Protein AF-A0ABD1SL29-F1 (afdb_monomer_lite)

Radius of gyration: 21.06 Å; chains: 1; bounding box: 41×34×73 Å

Organism: NCBI:txid205694

Secondary structure (DSSP, 8-state):
-PPPHHHHHHHHHHHHHHHHHHHHHTT--HHHHHHHHHHHHTT---GGGTEEEEEEGGGTEEEEEE-SS---TT--------SS---HHHHHHHHHHSTTHHHHHHHHTT--TT--S---------

Structure (mmCIF, N/CA/C/O backbone):
data_AF-A0ABD1SL29-F1
#
_entry.id   AF-A0ABD1SL29-F1
#
loop_
_atom_site.group_PDB
_atom_site.id
_atom_site.type_symbol
_atom_site.label_atom_id
_atom_site.label_alt_id
_atom_site.label_comp_id
_atom_site.label_asym_id
_atom_site.label_entity_id
_atom_site.label_seq_id
_atom_site.pdbx_PDB_ins_code
_atom_site.Cartn_x
_atom_site.Cartn_y
_atom_site.Cartn_z
_atom_site.occupancy
_atom_site.B_iso_or_equiv
_atom_site.auth_seq_id
_atom_site.auth_comp_id
_atom_site.auth_asym_id
_atom_site.auth_atom_id
_atom_site.pdbx_PDB_model_num
ATOM 1 N N . MET A 1 1 ? 11.952 -8.719 24.873 1.00 42.78 1 MET A N 1
ATOM 2 C CA . MET A 1 1 ? 11.077 -8.172 25.939 1.00 42.78 1 MET A CA 1
ATOM 3 C C . MET A 1 1 ? 9.708 -7.864 25.337 1.00 42.78 1 MET A C 1
ATOM 5 O O . MET A 1 1 ? 9.658 -7.118 24.370 1.00 42.78 1 MET A O 1
ATOM 9 N N . LYS A 1 2 ? 8.614 -8.471 25.824 1.00 52.75 2 LYS A N 1
ATOM 10 C CA . LYS A 1 2 ? 7.245 -8.149 25.367 1.00 52.75 2 LYS A CA 1
ATOM 11 C C . LYS A 1 2 ? 6.759 -6.897 26.103 1.00 52.75 2 LYS A C 1
ATOM 13 O O . LYS A 1 2 ? 6.763 -6.881 27.329 1.00 52.75 2 LYS A O 1
ATOM 18 N N . ALA A 1 3 ? 6.356 -5.86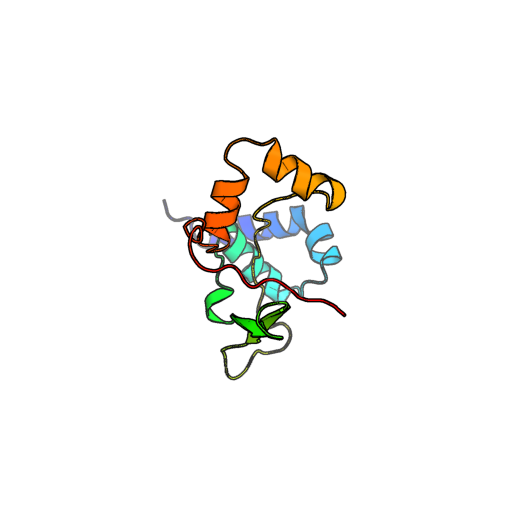4 25.365 1.00 61.44 3 ALA A N 1
ATOM 19 C CA . ALA A 1 3 ? 5.701 -4.693 25.944 1.00 61.44 3 ALA A CA 1
ATOM 20 C C . ALA A 1 3 ? 4.357 -5.097 26.578 1.00 61.44 3 ALA A C 1
ATOM 22 O O . ALA A 1 3 ? 3.637 -5.934 26.031 1.00 61.44 3 ALA A O 1
ATOM 23 N N . THR A 1 4 ? 4.021 -4.510 27.726 1.00 77.00 4 THR A N 1
ATOM 24 C CA . THR A 1 4 ? 2.727 -4.716 28.391 1.00 77.00 4 THR A CA 1
ATOM 25 C C . THR A 1 4 ? 1.597 -4.079 27.574 1.00 77.00 4 THR A C 1
ATOM 27 O O . THR A 1 4 ? 1.825 -3.133 26.820 1.00 77.00 4 THR A O 1
ATOM 30 N N . ALA A 1 5 ? 0.360 -4.565 27.721 1.00 76.44 5 ALA A N 1
ATOM 31 C CA . ALA A 1 5 ? -0.795 -4.023 26.991 1.00 76.44 5 ALA A CA 1
ATOM 32 C C . ALA A 1 5 ? -0.987 -2.507 27.218 1.00 76.44 5 ALA A C 1
ATOM 34 O O . ALA A 1 5 ? -1.337 -1.782 26.290 1.00 76.44 5 ALA A O 1
ATOM 35 N N . SER A 1 6 ? -0.676 -2.030 28.429 1.00 81.50 6 SER A N 1
ATOM 36 C CA . SER A 1 6 ? -0.678 -0.604 28.780 1.00 81.50 6 SER A CA 1
ATOM 37 C C . SER A 1 6 ? 0.350 0.196 27.968 1.00 81.50 6 SER A C 1
ATOM 39 O O . SER A 1 6 ? 0.006 1.205 27.358 1.00 81.50 6 SER A O 1
ATOM 41 N N . ALA A 1 7 ? 1.586 -0.304 27.853 1.00 83.81 7 ALA A N 1
ATOM 42 C CA . ALA A 1 7 ? 2.627 0.351 27.063 1.00 83.81 7 ALA A CA 1
ATOM 43 C C . ALA A 1 7 ? 2.279 0.406 25.566 1.00 83.81 7 ALA A C 1
ATOM 45 O O . ALA A 1 7 ? 2.526 1.412 24.911 1.00 83.81 7 ALA A O 1
ATOM 46 N N . VAL A 1 8 ? 1.663 -0.647 25.017 1.00 82.81 8 VAL A N 1
ATOM 47 C CA . VAL A 1 8 ? 1.229 -0.656 23.607 1.00 82.81 8 VAL A CA 1
ATOM 48 C C . VAL A 1 8 ? 0.122 0.366 23.346 1.00 82.81 8 VAL A C 1
ATOM 50 O O . VAL A 1 8 ? 0.137 1.004 22.297 1.00 82.81 8 VAL A O 1
ATOM 53 N N . ASN A 1 9 ? -0.811 0.541 24.286 1.00 85.88 9 ASN A N 1
ATOM 54 C CA . ASN A 1 9 ? -1.832 1.581 24.176 1.00 85.88 9 ASN A CA 1
ATOM 55 C C . ASN A 1 9 ? -1.206 2.977 24.192 1.00 85.88 9 ASN A C 1
ATOM 57 O O . ASN A 1 9 ? -1.552 3.781 23.338 1.00 85.88 9 ASN A O 1
ATOM 61 N N . GLN A 1 10 ? -0.243 3.238 25.079 1.00 88.88 10 GLN A N 1
ATOM 62 C CA . GLN A 1 10 ? 0.427 4.539 25.118 1.00 88.88 10 GLN A CA 1
ATOM 63 C C . GLN A 1 10 ? 1.130 4.868 23.792 1.00 88.88 10 GLN A C 1
ATOM 65 O O . GLN A 1 10 ? 0.955 5.956 23.257 1.00 88.88 10 GLN A O 1
ATOM 70 N N . ILE A 1 11 ? 1.852 3.902 23.214 1.00 93.50 11 ILE A N 1
ATOM 71 C CA . ILE A 1 11 ? 2.532 4.085 21.921 1.00 93.50 11 ILE A CA 1
ATOM 72 C C . ILE A 1 11 ? 1.519 4.345 20.795 1.00 93.50 11 ILE A C 1
ATOM 74 O O . ILE A 1 11 ? 1.792 5.127 19.887 1.00 93.50 11 ILE A O 1
ATOM 78 N N . TYR A 1 12 ? 0.351 3.700 20.841 1.00 96.19 12 TYR A N 1
ATOM 79 C CA . TYR A 1 12 ? -0.716 3.955 19.875 1.00 96.19 12 TYR A CA 1
ATOM 80 C C . TYR A 1 12 ? -1.277 5.380 19.996 1.00 96.19 12 TYR A C 1
ATOM 82 O O . TYR A 1 12 ? -1.442 6.049 18.979 1.00 96.19 12 TYR A O 1
ATOM 90 N N . GLU A 1 13 ? -1.529 5.869 21.212 1.00 96.00 13 GLU A N 1
ATOM 91 C CA . GLU A 1 13 ? -1.995 7.249 21.416 1.00 96.00 13 GLU A CA 1
ATOM 92 C C . GLU A 1 13 ? -0.963 8.269 20.918 1.00 96.00 13 GLU A C 1
ATOM 94 O O . GLU A 1 13 ? -1.310 9.228 20.224 1.00 96.00 13 GLU A O 1
ATOM 99 N N . ASP A 1 14 ? 0.322 8.028 21.190 1.00 96.44 14 ASP A N 1
ATOM 100 C CA . ASP A 1 14 ? 1.411 8.862 20.679 1.00 96.44 14 ASP A CA 1
ATOM 101 C C . ASP A 1 14 ? 1.464 8.825 19.142 1.00 96.44 14 ASP A C 1
ATOM 103 O O . ASP A 1 14 ? 1.610 9.868 18.500 1.00 96.44 14 ASP A O 1
ATOM 107 N N . PHE A 1 15 ? 1.269 7.649 18.532 1.00 96.31 15 PHE A N 1
ATOM 108 C CA . PHE A 1 15 ? 1.170 7.499 17.079 1.00 96.31 15 PHE A CA 1
ATOM 109 C C . PHE A 1 15 ? 0.036 8.352 16.500 1.00 96.31 15 PHE A C 1
ATOM 111 O O . PHE A 1 15 ? 0.283 9.124 15.572 1.00 96.31 15 PHE A O 1
ATOM 118 N N . VAL A 1 16 ? -1.175 8.270 17.059 1.00 96.25 16 VAL A N 1
ATOM 119 C CA . VAL A 1 16 ? -2.328 9.057 16.590 1.00 96.25 16 VAL A CA 1
ATOM 120 C C . VAL A 1 16 ? -2.074 10.553 16.767 1.00 96.25 16 VAL A C 1
ATOM 122 O O . VAL A 1 16 ? -2.373 11.338 15.868 1.00 96.25 16 VAL A O 1
ATOM 125 N N . LYS A 1 17 ? -1.472 10.963 17.887 1.00 96.12 17 LYS A N 1
ATOM 126 C CA . LYS A 1 17 ? -1.153 12.369 18.159 1.00 96.12 17 LYS A CA 1
ATOM 127 C C . LYS A 1 17 ? -0.141 12.938 17.164 1.00 96.12 17 LYS A C 1
ATOM 129 O O . LYS A 1 17 ? -0.334 14.045 16.670 1.00 96.12 17 LYS A O 1
ATOM 134 N N . VAL A 1 18 ? 0.925 12.195 16.870 1.00 96.94 18 VAL A N 1
ATOM 135 C CA . VAL A 1 18 ? 1.985 12.630 15.946 1.00 96.94 18 VAL A CA 1
ATOM 136 C C . VAL A 1 18 ? 1.499 12.624 14.494 1.00 96.94 18 VAL A C 1
ATOM 138 O O . VAL A 1 18 ? 1.803 13.547 13.744 1.00 96.94 18 VAL A O 1
ATOM 141 N N . HIS A 1 19 ? 0.714 11.619 14.097 1.00 95.81 19 HIS A N 1
ATOM 142 C CA . HIS A 1 19 ? 0.326 11.404 12.699 1.00 95.81 19 HIS A CA 1
ATOM 143 C C . HIS A 1 19 ? -1.098 11.872 12.374 1.00 95.81 19 HIS A C 1
ATOM 145 O O . HIS A 1 19 ? -1.558 11.656 11.257 1.00 95.81 19 HIS A O 1
ATOM 151 N N . GLY A 1 20 ? -1.806 12.523 13.302 1.00 94.00 20 GLY A N 1
ATOM 152 C CA . GLY A 1 20 ? -3.229 12.852 13.160 1.00 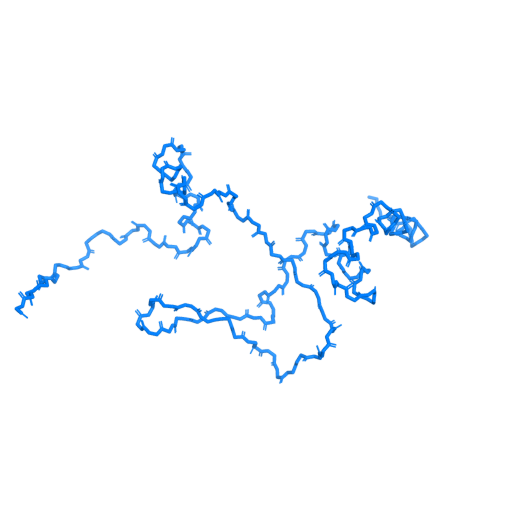94.00 20 GLY A CA 1
ATOM 153 C C . GLY A 1 20 ? -3.579 13.613 11.877 1.00 94.00 20 GLY A C 1
ATOM 154 O O . GLY A 1 20 ? -4.563 13.283 11.219 1.00 94.00 20 GLY A O 1
ATOM 155 N N . VAL A 1 21 ? -2.736 14.567 11.462 1.00 95.25 21 VAL A N 1
ATOM 156 C CA . VAL A 1 21 ? -2.914 15.307 10.197 1.00 95.25 21 VAL A CA 1
ATOM 157 C C . VAL A 1 21 ? -2.798 14.380 8.984 1.00 95.25 21 VAL A C 1
ATOM 159 O O . VAL A 1 21 ? -3.613 14.467 8.071 1.00 95.25 21 VAL A O 1
ATOM 162 N N . LEU A 1 22 ? -1.823 13.466 8.980 1.00 95.19 22 LEU A N 1
ATOM 163 C CA . LEU A 1 22 ? -1.614 12.509 7.889 1.00 95.19 22 LEU A CA 1
ATOM 164 C C . LEU A 1 22 ? -2.739 11.472 7.832 1.00 95.19 22 LEU A C 1
ATOM 166 O O . LEU A 1 22 ? -3.244 11.168 6.755 1.00 95.19 22 LEU A O 1
ATOM 170 N N . LEU A 1 23 ? -3.178 10.975 8.992 1.00 95.44 23 LEU A N 1
ATOM 171 C CA . LEU A 1 23 ? -4.306 10.052 9.100 1.00 95.44 23 LEU A CA 1
ATOM 172 C C . LEU A 1 23 ? -5.590 10.695 8.558 1.00 95.44 23 LEU A C 1
ATOM 174 O O . LEU A 1 23 ? -6.284 10.073 7.760 1.00 95.44 23 LEU A O 1
ATOM 178 N N . ALA A 1 24 ? -5.861 11.957 8.901 1.00 91.38 24 ALA A N 1
ATOM 179 C CA . ALA A 1 24 ? -7.001 12.692 8.357 1.00 91.38 24 ALA A CA 1
ATOM 180 C C . ALA A 1 24 ? -6.873 12.934 6.842 1.00 91.38 24 ALA A C 1
ATOM 182 O O . ALA A 1 24 ? -7.815 12.673 6.096 1.00 91.38 24 ALA A O 1
ATOM 183 N N . ALA A 1 25 ? -5.702 13.379 6.375 1.00 94.19 25 ALA A N 1
ATOM 184 C CA . ALA A 1 25 ? -5.455 13.658 4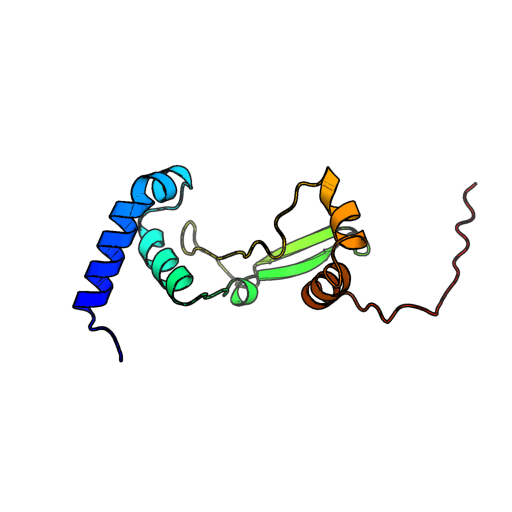.960 1.00 94.19 25 ALA A CA 1
ATOM 185 C C . ALA A 1 25 ? -5.502 12.399 4.075 1.00 94.19 25 ALA A C 1
ATOM 187 O O . ALA A 1 25 ? -5.857 12.494 2.904 1.00 94.19 25 ALA A O 1
ATOM 188 N N . SER A 1 26 ? -5.183 11.222 4.627 1.00 92.56 26 SER A N 1
ATOM 189 C CA . SER A 1 26 ? -5.256 9.945 3.902 1.00 92.56 26 SER A CA 1
ATOM 190 C C . SER A 1 26 ? -6.683 9.472 3.607 1.00 92.56 26 SER A C 1
ATOM 192 O O . SER A 1 26 ? -6.865 8.555 2.811 1.00 92.56 26 SER A O 1
ATOM 194 N N . GLY A 1 27 ? -7.695 10.048 4.268 1.00 93.38 27 GLY A N 1
ATOM 195 C CA . GLY A 1 27 ? -9.075 9.571 4.177 1.00 93.38 27 GLY A CA 1
ATOM 196 C C . GLY A 1 27 ? -9.305 8.198 4.822 1.00 93.38 27 GLY A C 1
ATOM 197 O O . GLY A 1 27 ? -10.378 7.625 4.647 1.00 93.38 27 GLY A O 1
ATOM 198 N N . LEU A 1 28 ? -8.327 7.662 5.566 1.00 94.31 28 LEU A N 1
ATOM 199 C CA . LEU A 1 28 ? -8.448 6.375 6.241 1.00 94.31 28 LEU A CA 1
ATOM 200 C C . LEU A 1 28 ? -9.456 6.468 7.405 1.00 94.31 28 LEU A C 1
ATOM 202 O O . LEU A 1 28 ? -9.242 7.263 8.331 1.00 94.31 28 LEU A O 1
ATOM 206 N N . PRO A 1 29 ? -10.505 5.625 7.427 1.00 95.12 29 PRO A N 1
ATOM 207 C CA . PRO A 1 29 ? -11.463 5.574 8.525 1.00 95.12 29 PRO A CA 1
ATOM 208 C C . PRO A 1 29 ? -10.791 5.353 9.882 1.00 95.12 29 PRO A C 1
ATOM 210 O O . PRO A 1 29 ? -9.930 4.484 10.035 1.00 95.12 29 PRO A O 1
ATOM 213 N N . GLN A 1 30 ? -11.237 6.094 10.899 1.00 94.75 30 GLN A N 1
ATOM 214 C CA . GLN A 1 30 ? -10.687 6.021 12.258 1.00 94.75 30 GLN A CA 1
ATOM 215 C C . GLN A 1 30 ? -10.635 4.597 12.852 1.00 94.75 30 GLN A C 1
ATOM 217 O O . GLN A 1 30 ? -9.620 4.264 13.472 1.00 94.75 30 GLN A O 1
ATOM 222 N N . PRO A 1 31 ? -11.634 3.710 12.641 1.00 95.06 31 PRO A N 1
ATOM 223 C CA . PRO A 1 31 ? -11.560 2.329 13.129 1.00 95.06 31 PRO A CA 1
ATOM 224 C C . PRO A 1 31 ? -10.351 1.539 12.602 1.00 95.06 31 PRO A C 1
ATOM 226 O O . PRO A 1 31 ? -9.897 0.598 13.254 1.00 95.06 31 PRO A O 1
ATOM 229 N N . LEU A 1 32 ? -9.795 1.929 11.450 1.00 97.00 32 LEU A N 1
ATOM 230 C CA . LEU A 1 32 ? -8.645 1.270 10.834 1.00 97.00 32 LEU A CA 1
ATOM 231 C C . LEU A 1 32 ? -7.295 1.808 11.322 1.00 97.00 32 LEU A C 1
ATOM 233 O O . LEU A 1 32 ? -6.280 1.155 11.088 1.00 97.00 32 LEU A O 1
ATOM 237 N N . HIS A 1 33 ? -7.242 2.931 12.047 1.00 96.62 33 HIS A N 1
ATOM 238 C CA . HIS A 1 33 ? -5.976 3.531 12.509 1.00 96.62 33 HIS A CA 1
ATOM 239 C C . HIS A 1 33 ? -5.178 2.579 13.400 1.00 96.62 33 HIS A C 1
ATOM 241 O O . HIS A 1 33 ? -3.962 2.455 13.260 1.00 96.62 33 HIS A O 1
ATOM 247 N N . ARG A 1 34 ? -5.862 1.841 14.282 1.00 96.44 34 ARG A N 1
ATOM 248 C CA . ARG A 1 34 ? -5.215 0.850 15.152 1.00 96.44 34 ARG A CA 1
ATOM 249 C C . ARG A 1 34 ? -4.687 -0.350 14.375 1.00 96.44 34 ARG A C 1
ATOM 251 O O . ARG A 1 34 ? -3.600 -0.832 14.688 1.00 96.44 34 ARG A O 1
ATOM 258 N N . LYS A 1 35 ? -5.422 -0.803 13.355 1.00 96.94 35 LYS A N 1
ATOM 259 C CA . LYS A 1 35 ? -4.976 -1.879 12.460 1.00 96.94 35 LYS A CA 1
ATOM 260 C C . LYS A 1 35 ? -3.752 -1.429 11.656 1.00 96.94 35 LYS A C 1
ATOM 262 O O . LYS A 1 35 ? -2.758 -2.147 11.625 1.00 96.94 35 LYS A O 1
ATOM 267 N N . LEU A 1 36 ? -3.779 -0.213 11.106 1.00 96.88 36 LEU A N 1
ATOM 268 C CA . LEU A 1 36 ? -2.637 0.394 10.420 1.00 96.88 36 LEU A CA 1
ATOM 269 C C . LEU A 1 36 ? -1.405 0.452 11.332 1.00 96.88 36 LEU A C 1
ATOM 271 O O . LEU A 1 36 ? -0.345 -0.030 10.950 1.00 96.88 36 LEU A O 1
ATOM 275 N N . PHE A 1 37 ? -1.548 0.980 12.551 1.00 97.00 37 PHE A N 1
ATOM 276 C CA . PHE A 1 37 ? -0.459 1.044 13.531 1.00 97.00 37 PHE A CA 1
ATOM 277 C C . PHE A 1 37 ? 0.157 -0.333 13.810 1.00 97.00 37 PHE A C 1
ATOM 279 O O . PHE A 1 37 ? 1.378 -0.473 13.856 1.00 97.00 37 PHE A O 1
ATOM 286 N N . GLN A 1 38 ? -0.680 -1.360 13.985 1.00 96.50 38 GLN A N 1
ATOM 287 C CA . GLN A 1 38 ? -0.211 -2.727 14.209 1.00 96.50 38 GLN A CA 1
ATOM 288 C C . GLN A 1 38 ? 0.579 -3.260 13.014 1.00 96.50 38 GLN A C 1
ATOM 290 O O . GLN A 1 38 ? 1.645 -3.835 13.224 1.00 96.50 38 GLN A O 1
ATOM 295 N N . LYS A 1 39 ? 0.085 -3.044 11.787 1.00 96.81 39 LYS A N 1
ATOM 296 C CA . LYS A 1 39 ? 0.772 -3.491 10.571 1.00 96.81 39 LYS A CA 1
ATOM 297 C C . LYS A 1 39 ? 2.090 -2.748 10.362 1.00 96.81 39 LYS A C 1
ATOM 299 O O . LYS A 1 39 ? 3.093 -3.403 10.123 1.00 96.81 39 LYS A O 1
ATOM 304 N N . LEU A 1 40 ? 2.119 -1.423 10.545 1.00 95.00 40 LEU A N 1
ATOM 305 C CA . LEU A 1 40 ? 3.340 -0.611 10.422 1.00 95.00 40 LEU A CA 1
ATOM 306 C C . LEU A 1 40 ? 4.404 -1.014 11.443 1.00 95.00 40 LEU A C 1
ATOM 308 O O . LEU A 1 40 ? 5.574 -1.121 11.118 1.00 95.00 40 LEU A O 1
ATOM 312 N N . ARG A 1 41 ? 4.008 -1.267 12.692 1.00 94.31 41 ARG A N 1
ATOM 313 C CA . ARG A 1 41 ? 4.951 -1.673 13.740 1.00 94.31 41 ARG A CA 1
ATOM 314 C C . ARG A 1 41 ? 5.543 -3.069 13.504 1.00 94.31 41 ARG A C 1
ATOM 316 O O . ARG A 1 41 ? 6.599 -3.375 14.053 1.00 94.31 41 ARG A O 1
ATOM 323 N N . ALA A 1 42 ? 4.822 -3.927 12.793 1.00 94.94 42 ALA A N 1
ATOM 324 C CA . ALA A 1 42 ? 5.216 -5.305 12.531 1.00 94.94 42 ALA A CA 1
ATOM 325 C C . ALA A 1 42 ? 5.777 -5.516 11.117 1.00 94.94 42 ALA A C 1
ATOM 327 O O . ALA A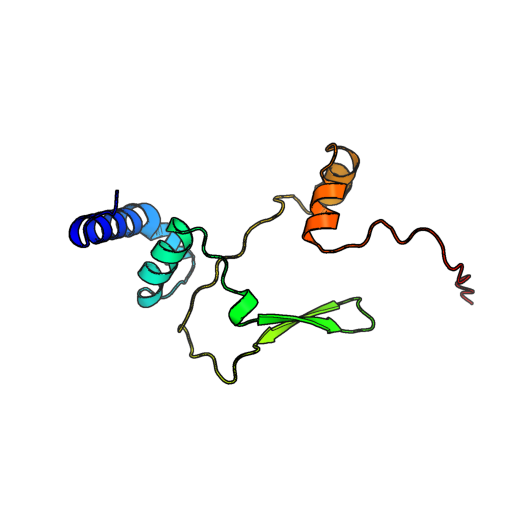 1 42 ? 6.065 -6.662 10.783 1.00 94.94 42 ALA A O 1
ATOM 328 N N . ASP A 1 43 ? 5.868 -4.460 10.299 1.00 93.12 43 ASP A N 1
ATOM 329 C CA . ASP A 1 43 ? 6.142 -4.545 8.859 1.00 93.12 43 ASP A CA 1
ATOM 330 C C . ASP A 1 43 ? 5.294 -5.636 8.172 1.00 93.12 43 ASP A C 1
ATOM 332 O O . ASP A 1 43 ? 5.776 -6.471 7.407 1.00 93.12 43 ASP A O 1
ATOM 336 N N . ALA A 1 44 ? 3.999 -5.678 8.507 1.00 95.19 44 ALA A N 1
ATOM 337 C CA . ALA A 1 44 ? 3.095 -6.738 8.072 1.00 95.19 44 ALA A CA 1
ATOM 338 C C . ALA A 1 44 ? 2.445 -6.411 6.715 1.00 95.19 44 ALA A C 1
ATOM 340 O O . ALA A 1 44 ? 1.432 -5.710 6.647 1.00 95.19 44 ALA A O 1
ATOM 341 N N . PHE A 1 45 ? 3.011 -6.971 5.645 1.00 93.44 45 PHE A N 1
ATOM 342 C CA . PHE A 1 45 ? 2.489 -6.900 4.276 1.00 93.44 45 PHE A CA 1
ATOM 343 C C . PHE A 1 45 ? 1.629 -8.131 3.961 1.00 93.44 45 PHE A C 1
ATOM 345 O O . PHE A 1 45 ? 2.100 -9.131 3.429 1.00 93.44 45 PHE A O 1
AT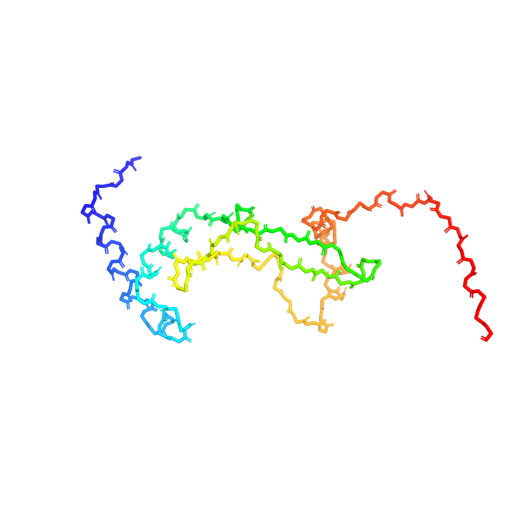OM 352 N N . ASP A 1 46 ? 0.347 -8.069 4.318 1.00 94.56 46 ASP A N 1
ATOM 353 C CA . ASP A 1 46 ? -0.593 -9.196 4.250 1.00 94.56 46 ASP A CA 1
ATOM 354 C C . ASP A 1 46 ? -1.578 -9.128 3.072 1.00 94.56 46 ASP A C 1
ATOM 356 O O . ASP A 1 46 ? -2.509 -9.931 2.998 1.00 94.56 46 ASP A O 1
ATOM 360 N N . GLY A 1 47 ? -1.374 -8.202 2.129 1.00 92.75 47 GLY A N 1
ATOM 361 C CA . GLY A 1 47 ? -2.239 -8.045 0.955 1.00 92.75 47 GLY A CA 1
ATOM 362 C C . GLY A 1 47 ? -2.358 -9.321 0.116 1.00 92.75 47 GLY A C 1
ATOM 363 O O . GLY A 1 47 ? -3.443 -9.634 -0.363 1.00 92.75 47 GLY A O 1
ATOM 364 N N . GLY A 1 48 ? -1.286 -10.116 0.020 1.00 90.88 48 GLY A N 1
ATOM 365 C CA . GLY A 1 48 ? -1.287 -11.388 -0.715 1.00 90.88 48 GLY A CA 1
ATOM 366 C C . GLY A 1 48 ? -2.230 -12.458 -0.151 1.00 90.88 48 GLY A C 1
ATOM 367 O O . GLY A 1 48 ? -2.572 -13.397 -0.857 1.00 90.88 48 GLY A O 1
ATOM 368 N N . ASN A 1 49 ? -2.707 -12.308 1.091 1.00 92.44 49 ASN A N 1
ATOM 369 C CA . ASN A 1 49 ? -3.714 -13.210 1.660 1.00 92.44 49 ASN A CA 1
ATOM 370 C C . ASN A 1 49 ? -5.129 -12.933 1.125 1.00 92.44 49 ASN A C 1
ATOM 372 O O . ASN A 1 49 ? -6.015 -13.766 1.289 1.00 92.44 49 ASN A O 1
ATOM 376 N N . TYR A 1 50 ? -5.347 -11.757 0.528 1.00 94.19 50 TYR A N 1
ATOM 377 C CA . TYR A 1 50 ? -6.657 -11.287 0.065 1.00 94.19 50 TYR A CA 1
ATOM 378 C C . TYR A 1 50 ? -6.691 -11.001 -1.430 1.00 94.19 50 TYR A C 1
ATOM 380 O O . TYR A 1 50 ? -7.772 -10.968 -2.013 1.00 94.19 50 TYR A O 1
ATOM 388 N N . PHE A 1 51 ? -5.536 -10.749 -2.043 1.00 93.81 51 PHE A N 1
ATOM 389 C CA . PHE A 1 51 ? -5.455 -10.357 -3.437 1.00 93.81 51 PHE A CA 1
ATOM 390 C C . PHE A 1 51 ? -4.443 -11.189 -4.207 1.00 93.81 51 PHE A C 1
ATOM 392 O O . PHE A 1 51 ? -3.365 -11.510 -3.709 1.00 93.81 51 PHE A O 1
ATOM 399 N N . GLN A 1 52 ? -4.776 -11.439 -5.467 1.00 92.19 52 GLN A N 1
ATOM 400 C CA . GLN A 1 52 ? -3.898 -12.049 -6.450 1.00 92.19 52 GLN A CA 1
ATOM 401 C C . GLN A 1 52 ? -3.772 -11.138 -7.669 1.00 92.19 52 GLN A C 1
ATOM 403 O O . GLN A 1 52 ? -4.695 -10.400 -8.012 1.00 92.19 52 GLN A O 1
ATOM 408 N N . VAL A 1 53 ? -2.613 -11.174 -8.321 1.00 89.94 53 VAL A N 1
ATOM 409 C CA . VAL A 1 53 ? -2.375 -10.451 -9.571 1.00 89.94 53 VAL A CA 1
ATOM 410 C C . VAL A 1 53 ? -2.456 -11.431 -10.733 1.00 89.94 53 VAL A C 1
ATOM 412 O O . VAL A 1 53 ? -1.747 -12.434 -10.746 1.00 89.94 53 VAL A O 1
ATOM 415 N N . GLU A 1 54 ? -3.283 -11.122 -11.728 1.00 88.62 54 GLU A N 1
ATOM 416 C CA . GLU A 1 54 ? -3.459 -11.952 -12.922 1.00 88.62 54 GLU A CA 1
ATOM 417 C C . GLU A 1 54 ? -3.065 -11.186 -14.200 1.00 88.62 54 GLU A C 1
ATOM 419 O O . GLU A 1 54 ? -3.376 -9.992 -14.321 1.00 88.62 54 GLU A O 1
ATOM 424 N N . PRO A 1 55 ? -2.370 -11.829 -15.164 1.00 85.75 55 PRO A N 1
ATOM 425 C CA . PRO A 1 55 ? -2.194 -11.278 -16.504 1.00 85.75 55 PRO A CA 1
ATOM 426 C C . PRO A 1 55 ? -3.533 -11.151 -17.229 1.00 85.75 55 PRO A C 1
ATOM 428 O O . PRO A 1 55 ? -4.357 -12.059 -17.214 1.00 85.75 55 PRO A O 1
ATOM 431 N N . VAL A 1 56 ? -3.695 -10.052 -17.952 1.00 87.19 56 VAL A N 1
ATOM 432 C CA . VAL A 1 56 ? -4.777 -9.821 -18.911 1.00 87.19 56 VAL A CA 1
ATOM 433 C C . VAL A 1 56 ? -4.183 -9.263 -20.207 1.00 87.19 56 VAL A C 1
ATOM 435 O O . VAL A 1 56 ? -3.040 -8.803 -20.220 1.00 87.19 56 VAL A O 1
ATOM 438 N N . GLU A 1 57 ? -4.934 -9.355 -21.308 1.00 83.44 57 GLU A N 1
ATOM 439 C CA . GLU A 1 57 ? -4.519 -8.864 -22.637 1.00 83.44 57 GLU A CA 1
ATOM 440 C C . GLU A 1 57 ? -3.141 -9.394 -23.075 1.00 83.44 57 GLU A C 1
ATOM 442 O O . GLU A 1 57 ? -2.202 -8.633 -23.307 1.00 83.44 57 GLU A O 1
ATOM 447 N N . ASN A 1 58 ? -2.993 -10.723 -23.125 1.00 82.00 58 ASN A N 1
ATOM 448 C CA . ASN A 1 58 ? -1.730 -11.397 -23.460 1.00 82.00 58 ASN A CA 1
ATOM 449 C C . ASN A 1 58 ? -0.540 -10.956 -22.578 1.00 82.00 58 ASN A C 1
ATOM 451 O O . ASN A 1 58 ? 0.604 -10.958 -23.016 1.00 82.00 58 ASN A O 1
ATOM 455 N N . GLY A 1 59 ? -0.807 -10.550 -21.331 1.00 76.25 59 GLY A N 1
ATOM 456 C CA . GLY A 1 59 ? 0.219 -10.159 -20.360 1.00 76.25 59 GLY A CA 1
ATOM 457 C C . GLY A 1 59 ? 0.620 -8.684 -20.396 1.00 76.25 59 GLY A C 1
ATOM 458 O O . GLY A 1 59 ? 1.430 -8.272 -19.566 1.00 76.25 59 GLY A O 1
ATOM 459 N N . ARG A 1 60 ? 0.035 -7.867 -21.284 1.00 77.50 60 ARG A N 1
ATOM 460 C CA . ARG A 1 60 ? 0.310 -6.418 -21.353 1.00 77.5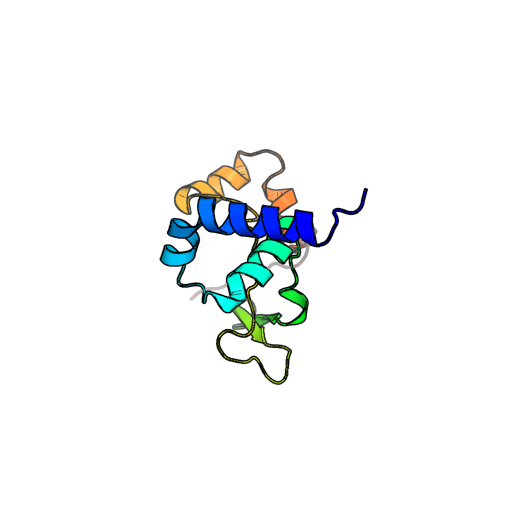0 60 ARG A CA 1
ATOM 461 C C . ARG A 1 60 ? -0.282 -5.636 -20.186 1.00 77.50 60 ARG A C 1
ATOM 463 O O . ARG A 1 60 ? 0.199 -4.548 -19.875 1.00 77.50 60 ARG A O 1
ATOM 470 N N . GLN A 1 61 ? -1.306 -6.182 -19.538 1.00 81.50 61 GLN A N 1
ATOM 471 C CA . GLN A 1 61 ? -1.928 -5.585 -18.368 1.00 81.50 61 GLN A CA 1
ATOM 472 C C . GLN A 1 61 ? -1.968 -6.592 -17.212 1.00 81.50 61 GLN A C 1
ATOM 474 O O . GLN A 1 61 ? -1.991 -7.810 -17.398 1.00 81.50 61 GLN A O 1
ATOM 479 N N . ARG A 1 62 ? -1.969 -6.065 -15.988 1.00 83.31 62 ARG A N 1
ATOM 480 C CA . ARG A 1 62 ? -2.162 -6.829 -14.756 1.00 83.31 62 ARG A CA 1
ATOM 481 C C . ARG A 1 62 ? -3.444 -6.365 -14.076 1.00 83.31 62 ARG A C 1
ATOM 483 O O . ARG A 1 62 ? -3.696 -5.163 -13.988 1.00 83.31 62 ARG A O 1
ATOM 490 N N . ARG A 1 63 ? -4.241 -7.308 -13.584 1.00 89.44 63 ARG A N 1
ATOM 491 C CA . ARG A 1 63 ? -5.431 -7.040 -12.772 1.00 89.44 63 ARG A CA 1
ATOM 492 C C . ARG A 1 63 ? -5.193 -7.540 -11.355 1.00 89.44 63 ARG A C 1
ATOM 494 O O . ARG A 1 63 ? -4.718 -8.655 -11.183 1.00 89.44 63 ARG A O 1
ATOM 501 N N . LEU A 1 64 ? -5.551 -6.729 -10.362 1.00 91.69 64 LEU A N 1
ATOM 502 C CA . LEU A 1 64 ? -5.635 -7.169 -8.972 1.00 91.69 64 LEU A CA 1
ATOM 503 C C . LEU A 1 64 ? -7.032 -7.752 -8.727 1.00 91.69 64 LEU A C 1
ATOM 505 O O . LEU A 1 64 ? -8.033 -7.075 -8.962 1.00 91.69 64 LEU A O 1
ATOM 509 N N . VAL A 1 65 ? -7.093 -9.000 -8.284 1.00 94.12 65 VAL A N 1
ATOM 510 C CA . VAL A 1 65 ? -8.324 -9.760 -8.056 1.00 94.12 65 VAL A CA 1
ATOM 511 C C . VAL A 1 65 ? -8.442 -10.060 -6.569 1.00 94.12 65 VAL A C 1
ATOM 513 O O . VAL A 1 65 ? -7.475 -10.492 -5.948 1.00 94.12 65 VAL A O 1
ATOM 516 N N . LEU A 1 66 ? -9.621 -9.817 -5.996 1.00 94.81 66 LEU A N 1
ATOM 517 C CA . LEU A 1 66 ? -9.944 -10.241 -4.636 1.00 94.81 66 LEU A CA 1
ATOM 518 C C . LEU A 1 66 ? -10.140 -11.763 -4.628 1.00 94.81 66 LEU A C 1
ATOM 520 O O . LEU A 1 66 ? -10.979 -12.271 -5.366 1.00 94.81 66 LEU A O 1
ATOM 524 N N . THR A 1 67 ? -9.386 -12.475 -3.795 1.00 93.19 67 THR A N 1
ATOM 525 C CA . THR A 1 67 ? -9.456 -13.941 -3.672 1.00 93.19 67 THR A CA 1
ATOM 526 C C . THR A 1 67 ? -10.445 -14.408 -2.605 1.00 93.19 67 THR A C 1
ATOM 528 O O . THR A 1 67 ? -10.824 -15.576 -2.591 1.00 93.19 67 THR A O 1
ATOM 531 N N . ALA A 1 68 ? -10.877 -13.514 -1.714 1.00 87.44 68 ALA A N 1
ATOM 532 C CA . ALA A 1 68 ? -11.910 -13.797 -0.723 1.00 87.44 68 ALA A CA 1
ATOM 533 C C . ALA A 1 68 ? -13.320 -13.650 -1.318 1.00 87.44 68 ALA A C 1
ATOM 535 O O . ALA A 1 68 ? -13.567 -12.749 -2.118 1.00 87.44 68 ALA A O 1
ATOM 536 N N . ASP A 1 69 ? -14.270 -14.456 -0.837 1.00 90.06 69 ASP A N 1
ATOM 537 C CA . ASP A 1 69 ? -15.679 -14.391 -1.263 1.00 90.06 69 ASP A CA 1
ATOM 538 C C . ASP A 1 69 ? -16.321 -13.018 -1.003 1.00 90.06 69 ASP A C 1
ATOM 540 O O . ASP A 1 69 ? -17.240 -12.595 -1.706 1.00 90.06 69 ASP A O 1
ATOM 544 N N . PHE A 1 70 ? -15.857 -12.317 0.035 1.00 92.00 70 PHE A N 1
ATOM 545 C CA . PHE A 1 70 ? -16.396 -11.028 0.444 1.00 92.00 70 PHE A CA 1
ATOM 546 C C . PHE A 1 70 ? -15.348 -10.172 1.160 1.00 92.00 70 PHE A C 1
ATOM 548 O O . PHE A 1 70 ? -14.587 -10.655 1.998 1.00 92.00 70 PHE A O 1
ATOM 555 N N . MET A 1 71 ? -15.379 -8.866 0.890 1.00 92.56 71 MET A N 1
ATOM 556 C CA . MET A 1 71 ? -14.657 -7.851 1.650 1.00 92.56 71 MET A CA 1
ATOM 557 C C . MET A 1 71 ? -15.622 -6.727 2.014 1.00 92.56 71 MET A C 1
ATOM 559 O O . MET A 1 71 ? -16.232 -6.101 1.146 1.00 92.56 71 MET A O 1
ATOM 563 N N . GLY A 1 72 ? -15.771 -6.485 3.314 1.00 94.50 72 GLY A N 1
ATOM 564 C CA . GLY A 1 72 ? -16.633 -5.425 3.812 1.00 94.50 72 GLY A CA 1
ATOM 565 C C . GLY A 1 72 ? -16.097 -4.043 3.448 1.00 94.50 72 GLY A C 1
ATOM 566 O O . GLY A 1 72 ? -14.890 -3.821 3.336 1.00 94.50 72 GLY A O 1
ATOM 567 N N . LYS A 1 73 ? -17.001 -3.072 3.312 1.00 93.69 73 LYS A N 1
ATOM 568 C CA . LYS A 1 73 ? -16.599 -1.671 3.192 1.00 93.69 73 LYS A CA 1
ATOM 569 C C . LYS A 1 73 ? -15.805 -1.268 4.439 1.00 93.69 73 LYS A C 1
ATOM 571 O O . LYS A 1 73 ? -16.265 -1.506 5.552 1.00 93.69 73 LYS A O 1
ATOM 576 N N . GLU A 1 74 ? -14.638 -0.654 4.234 1.00 94.06 74 GLU A N 1
ATOM 577 C CA . GLU A 1 74 ? -13.778 -0.138 5.312 1.00 94.06 74 GLU A CA 1
ATOM 578 C C . GLU A 1 74 ? -13.385 -1.209 6.356 1.00 94.06 74 GLU A C 1
ATOM 580 O O . GLU A 1 74 ? -13.119 -0.892 7.514 1.00 94.06 74 GLU A O 1
ATOM 585 N N . SER A 1 75 ? -13.338 -2.492 5.965 1.00 94.88 75 SER A N 1
ATOM 586 C CA . SER A 1 75 ? -13.028 -3.592 6.890 1.00 94.88 75 SER A CA 1
ATOM 587 C C . SER A 1 75 ? -11.530 -3.807 7.120 1.00 94.88 75 SER A C 1
ATOM 589 O O . SER A 1 75 ? -11.134 -4.398 8.131 1.00 94.88 75 SER A O 1
ATOM 591 N N . ASP A 1 76 ? -10.678 -3.356 6.196 1.00 95.25 76 ASP A N 1
ATOM 592 C CA . ASP A 1 76 ? -9.234 -3.582 6.255 1.00 95.25 76 ASP A CA 1
ATOM 593 C C . ASP A 1 76 ? -8.403 -2.428 5.676 1.00 95.25 76 ASP A C 1
ATOM 595 O O . ASP A 1 76 ? -8.922 -1.535 5.010 1.00 95.25 76 ASP A O 1
ATOM 599 N N . VAL A 1 77 ? -7.101 -2.459 5.967 1.00 96.12 77 VAL A N 1
ATOM 600 C CA . VAL A 1 77 ? -6.075 -1.539 5.463 1.00 96.12 77 VAL A CA 1
ATOM 601 C C . VAL A 1 77 ? -4.829 -2.350 5.131 1.00 96.12 77 VAL A C 1
ATOM 603 O O . VAL A 1 77 ? -4.331 -3.085 5.980 1.00 96.12 77 VAL A O 1
ATOM 606 N N . PHE A 1 78 ? -4.312 -2.227 3.914 1.00 95.00 78 PHE A N 1
ATOM 607 C CA . PHE A 1 78 ? -3.168 -3.009 3.442 1.00 95.00 78 PHE A CA 1
ATOM 608 C C . PHE A 1 78 ? -1.957 -2.108 3.249 1.00 95.00 78 PHE A C 1
ATOM 610 O O . PHE A 1 78 ? -2.075 -1.021 2.684 1.00 95.00 78 PHE A O 1
ATOM 617 N N . LEU A 1 79 ? -0.801 -2.559 3.733 1.00 94.31 79 LEU A N 1
ATOM 618 C CA . LEU A 1 79 ? 0.460 -1.886 3.461 1.00 94.31 79 LEU A CA 1
ATOM 619 C C . LEU A 1 79 ? 0.936 -2.270 2.063 1.00 94.31 79 LEU A C 1
ATOM 621 O O . LEU A 1 79 ? 0.907 -3.443 1.692 1.00 94.31 79 LEU A O 1
ATOM 625 N N . VAL A 1 80 ? 1.382 -1.272 1.309 1.00 88.94 80 VAL A N 1
ATOM 626 C CA . VAL A 1 80 ? 2.053 -1.450 0.023 1.00 88.94 80 VAL A CA 1
ATOM 627 C C . VAL A 1 80 ? 3.390 -0.753 0.141 1.00 88.94 80 VAL A C 1
ATOM 629 O O . VAL A 1 80 ? 3.433 0.431 0.473 1.00 88.94 80 VAL A O 1
ATOM 632 N N . ASP A 1 81 ? 4.467 -1.495 -0.085 1.00 85.50 81 ASP A N 1
ATOM 633 C CA . ASP A 1 81 ? 5.795 -0.905 -0.067 1.00 85.50 81 ASP A CA 1
ATOM 634 C C . ASP A 1 81 ? 6.099 -0.233 -1.407 1.00 85.50 81 ASP A C 1
ATOM 636 O O . ASP A 1 81 ? 5.755 -0.736 -2.483 1.00 85.50 81 ASP A O 1
ATOM 640 N N . HIS A 1 82 ? 6.788 0.898 -1.345 1.00 75.50 82 HIS A N 1
ATOM 641 C CA . HIS A 1 82 ? 7.358 1.532 -2.520 1.00 75.50 82 HIS A CA 1
ATOM 642 C C . HIS A 1 82 ? 8.726 0.912 -2.776 1.00 75.50 82 HIS A C 1
ATOM 644 O O . HIS A 1 82 ? 9.756 1.525 -2.503 1.00 75.50 82 HIS A O 1
ATOM 650 N N . ALA A 1 83 ? 8.697 -0.300 -3.342 1.00 73.31 83 ALA A N 1
ATOM 651 C CA . ALA A 1 83 ? 9.860 -1.089 -3.755 1.00 73.31 83 ALA A CA 1
ATOM 652 C C . ALA A 1 83 ? 10.996 -0.250 -4.362 1.00 73.31 83 ALA A C 1
ATOM 654 O O . ALA A 1 83 ? 12.179 -0.508 -4.141 1.00 73.31 83 ALA A O 1
ATOM 655 N N . TRP A 1 84 ? 10.618 0.776 -5.126 1.00 81.62 84 TRP A N 1
ATOM 656 C CA . TRP A 1 84 ? 11.521 1.770 -5.664 1.00 81.62 84 TRP A CA 1
ATOM 657 C C . TRP A 1 84 ? 10.804 3.115 -5.800 1.00 81.62 84 TRP A C 1
ATOM 659 O O . TRP A 1 84 ? 9.743 3.217 -6.414 1.00 81.62 84 TRP A O 1
ATOM 669 N N . THR A 1 85 ? 11.387 4.161 -5.212 1.00 80.00 85 THR A N 1
ATOM 670 C CA . THR A 1 85 ? 10.907 5.541 -5.356 1.00 80.00 85 THR A CA 1
ATOM 671 C C . THR A 1 85 ? 11.638 6.214 -6.512 1.00 80.00 85 THR A C 1
ATOM 673 O O . THR A 1 85 ? 12.857 6.370 -6.467 1.00 80.00 85 THR A O 1
ATOM 676 N N . PHE A 1 86 ? 10.902 6.647 -7.533 1.00 83.19 86 PHE A N 1
ATOM 677 C CA . PHE A 1 86 ? 11.467 7.306 -8.709 1.00 83.19 86 PHE A CA 1
ATOM 678 C C . PHE A 1 86 ? 10.497 8.324 -9.309 1.00 83.19 86 PHE A C 1
ATOM 680 O O . PHE A 1 86 ? 9.281 8.253 -9.124 1.00 83.19 86 PHE A O 1
ATOM 687 N N . ARG A 1 87 ? 11.040 9.273 -10.077 1.00 84.81 87 ARG A N 1
ATOM 688 C CA . ARG A 1 87 ? 10.253 10.022 -11.064 1.00 84.81 87 ARG A CA 1
ATOM 689 C C . ARG A 1 87 ? 10.201 9.197 -12.337 1.00 84.81 87 ARG A C 1
ATOM 691 O O . ARG A 1 87 ? 11.224 8.652 -12.737 1.00 84.81 87 ARG A O 1
ATOM 698 N N . LEU A 1 88 ? 9.042 9.127 -12.990 1.00 84.94 88 LEU A N 1
ATOM 699 C CA . LEU A 1 88 ? 8.867 8.282 -14.178 1.00 84.94 88 LEU A CA 1
ATOM 700 C C . LEU A 1 88 ? 9.903 8.576 -15.279 1.00 84.94 88 LEU A C 1
ATOM 702 O O . LEU A 1 88 ? 10.412 7.647 -15.895 1.00 84.94 88 LEU A O 1
ATOM 706 N N . SER A 1 89 ? 10.272 9.848 -15.467 1.00 90.62 89 SER A N 1
ATOM 707 C CA . SER A 1 89 ? 11.322 10.275 -16.407 1.00 90.62 89 SER A CA 1
ATOM 708 C C . SER A 1 89 ? 12.705 9.707 -16.089 1.00 90.62 89 SER A C 1
ATOM 710 O O . SER A 1 89 ? 13.502 9.477 -16.994 1.00 90.62 89 SER A O 1
ATOM 712 N N . ASP A 1 90 ? 12.987 9.488 -14.808 1.00 92.19 90 ASP A N 1
ATOM 713 C CA . ASP A 1 90 ? 14.309 9.113 -14.313 1.00 92.19 90 ASP A CA 1
ATOM 714 C C . ASP A 1 90 ? 14.410 7.602 -14.102 1.00 92.19 90 ASP A C 1
ATOM 716 O O . ASP A 1 90 ? 15.510 7.086 -13.935 1.00 92.19 90 ASP A O 1
ATOM 720 N N . ALA A 1 91 ? 13.277 6.892 -14.130 1.00 90.31 91 ALA A N 1
ATOM 721 C CA . ALA A 1 91 ? 13.181 5.467 -13.850 1.00 90.31 91 ALA A CA 1
ATOM 722 C C . ALA A 1 91 ? 14.164 4.666 -14.715 1.00 90.31 91 ALA A C 1
ATOM 724 O O . ALA A 1 91 ? 15.070 4.000 -14.218 1.00 90.31 91 ALA A O 1
ATOM 725 N N . TYR A 1 92 ? 14.023 4.795 -16.034 1.00 91.81 92 TYR A N 1
ATOM 726 C CA . TYR A 1 92 ? 14.840 4.051 -16.984 1.00 91.81 92 TYR A CA 1
ATOM 727 C C . TYR A 1 92 ? 16.332 4.362 -16.821 1.00 91.81 92 TYR A C 1
ATOM 729 O O . TYR A 1 92 ? 17.155 3.456 -16.737 1.00 91.81 92 TYR A O 1
ATOM 737 N N . LYS A 1 93 ? 16.670 5.648 -16.677 1.00 94.12 93 LYS A N 1
ATOM 738 C CA . LYS A 1 93 ? 18.047 6.096 -16.460 1.00 94.12 93 LYS A CA 1
ATOM 739 C C . LYS A 1 93 ? 18.639 5.513 -15.173 1.00 94.12 93 LYS A C 1
ATOM 741 O O . LYS A 1 93 ? 19.762 5.028 -15.176 1.00 94.12 93 LYS A O 1
ATOM 746 N N . GLN A 1 94 ? 17.877 5.509 -14.083 1.00 93.44 94 GLN A N 1
ATOM 747 C CA . GLN A 1 94 ? 18.308 4.931 -12.811 1.00 93.44 94 GLN A CA 1
ATOM 748 C C . GLN A 1 94 ? 18.533 3.419 -12.908 1.00 93.44 94 GLN A C 1
ATOM 750 O O . GLN A 1 94 ? 19.506 2.934 -12.344 1.00 93.44 94 GLN A O 1
ATOM 755 N N . LEU A 1 95 ? 17.692 2.673 -13.635 1.00 92.38 95 LEU A N 1
ATOM 756 C CA . LEU A 1 95 ? 17.911 1.235 -13.852 1.00 92.38 95 LEU A CA 1
ATOM 757 C C . LEU A 1 95 ? 19.230 0.952 -14.583 1.00 92.38 95 LEU A C 1
ATOM 759 O O . LEU A 1 95 ? 19.867 -0.058 -14.301 1.00 92.38 95 LEU A O 1
ATOM 763 N N . GLN A 1 96 ? 19.642 1.843 -15.488 1.00 93.44 96 GLN A N 1
ATOM 764 C CA . GLN A 1 96 ? 20.901 1.724 -16.225 1.00 93.44 96 GLN A CA 1
ATOM 765 C C . GLN A 1 96 ? 22.118 2.161 -15.403 1.00 93.44 96 GLN A C 1
ATOM 767 O O . GLN A 1 96 ? 23.171 1.533 -15.470 1.00 93.44 96 GLN A O 1
ATOM 772 N N . GLU A 1 97 ? 21.994 3.262 -14.661 1.00 95.06 97 GLU A N 1
ATOM 773 C CA . GLU A 1 97 ? 23.138 3.918 -14.022 1.00 95.06 97 GLU A CA 1
ATOM 774 C C . GLU A 1 97 ? 23.376 3.468 -12.580 1.00 95.06 97 GLU A C 1
ATOM 776 O O . GLU A 1 97 ? 24.506 3.558 -12.104 1.00 95.06 97 GLU A O 1
ATOM 781 N N . VAL A 1 98 ? 22.344 2.998 -11.866 1.00 93.38 98 VAL A N 1
ATOM 782 C CA . VAL A 1 98 ? 22.468 2.556 -10.472 1.00 93.38 98 VAL A CA 1
ATOM 783 C C . VAL A 1 98 ? 22.868 1.078 -10.444 1.00 93.38 98 VAL A C 1
ATOM 785 O O . VAL A 1 98 ? 22.042 0.214 -10.756 1.00 93.38 98 VAL A O 1
ATOM 788 N N . PRO A 1 99 ? 24.098 0.742 -10.010 1.00 93.56 99 PRO A N 1
ATOM 789 C CA . PRO A 1 99 ? 24.584 -0.631 -10.063 1.00 93.56 99 PRO A CA 1
ATOM 790 C C . PRO A 1 99 ? 23.699 -1.602 -9.269 1.00 93.56 99 PRO A C 1
ATOM 792 O O . PRO A 1 99 ? 23.340 -1.363 -8.107 1.00 93.56 99 PRO A O 1
ATOM 795 N N . GLY A 1 100 ? 23.331 -2.708 -9.917 1.00 89.88 100 GLY A N 1
ATOM 796 C CA . GLY A 1 100 ? 22.505 -3.774 -9.349 1.00 89.88 100 GLY A CA 1
ATOM 797 C C . GLY A 1 100 ? 21.052 -3.387 -9.055 1.00 89.88 100 GLY A C 1
ATOM 798 O O . GLY A 1 100 ? 20.338 -4.175 -8.440 1.00 89.88 100 GLY A O 1
ATOM 799 N N . LEU A 1 101 ? 20.587 -2.185 -9.427 1.00 90.94 101 LEU A N 1
ATOM 800 C CA . LEU A 1 101 ? 19.177 -1.821 -9.256 1.00 90.94 101 LEU A CA 1
ATOM 801 C C . LEU A 1 101 ? 18.281 -2.663 -10.166 1.00 90.94 101 LEU A C 1
ATOM 803 O O . LEU A 1 101 ? 17.280 -3.186 -9.686 1.00 90.94 101 LEU A O 1
ATOM 807 N N . ALA A 1 102 ? 18.663 -2.824 -11.436 1.00 90.56 102 ALA A N 1
ATOM 808 C CA . ALA A 1 102 ? 17.926 -3.644 -12.393 1.00 90.56 102 ALA A CA 1
ATOM 809 C C . ALA A 1 102 ? 17.783 -5.096 -11.913 1.00 90.56 102 ALA A C 1
ATOM 811 O O . ALA A 1 102 ? 16.666 -5.600 -11.871 1.00 90.56 102 ALA A O 1
ATOM 812 N N . ASP A 1 103 ? 18.868 -5.715 -11.440 1.00 89.25 103 ASP A N 1
ATOM 813 C CA . ASP A 1 103 ? 18.846 -7.094 -10.930 1.00 89.25 103 ASP A CA 1
ATOM 814 C C . ASP A 1 103 ? 17.927 -7.237 -9.712 1.00 89.25 103 ASP A C 1
ATOM 816 O O . ASP A 1 103 ? 17.123 -8.164 -9.631 1.00 89.25 103 ASP A O 1
ATOM 820 N N . ARG A 1 104 ? 17.990 -6.280 -8.771 1.00 87.25 104 ARG A N 1
ATOM 821 C CA . ARG A 1 104 ? 17.092 -6.265 -7.605 1.00 87.25 104 ARG A CA 1
ATOM 822 C C . ARG A 1 104 ? 15.631 -6.097 -8.016 1.00 87.25 104 ARG A C 1
ATOM 824 O O . ARG A 1 104 ? 14.774 -6.769 -7.451 1.00 87.25 104 ARG A O 1
ATOM 831 N N . MET A 1 105 ? 15.342 -5.215 -8.975 1.00 87.94 105 MET A N 1
ATOM 832 C CA . MET A 1 105 ? 13.979 -5.002 -9.467 1.00 87.94 105 MET A CA 1
ATOM 833 C C . MET A 1 105 ? 13.456 -6.223 -10.224 1.00 87.94 105 MET A C 1
ATOM 835 O O . MET A 1 105 ? 12.313 -6.609 -10.010 1.00 87.94 105 MET A O 1
ATOM 839 N N . ALA A 1 106 ? 14.286 -6.873 -11.040 1.00 84.12 106 ALA A N 1
ATOM 840 C CA . ALA A 1 106 ? 13.920 -8.096 -11.743 1.00 84.12 106 ALA A CA 1
ATOM 841 C C . ALA A 1 106 ? 13.612 -9.241 -10.768 1.00 84.12 106 ALA A C 1
ATOM 843 O O . ALA A 1 106 ? 12.548 -9.850 -10.862 1.00 84.12 106 ALA A O 1
ATOM 844 N N . ALA A 1 107 ? 14.476 -9.458 -9.769 1.00 80.44 107 ALA A N 1
ATOM 845 C CA . ALA A 1 107 ? 14.251 -10.457 -8.727 1.00 80.44 107 ALA A CA 1
ATOM 846 C C . ALA A 1 107 ? 12.960 -10.188 -7.933 1.00 80.44 107 ALA A C 1
ATOM 848 O O . ALA A 1 107 ? 12.191 -11.109 -7.666 1.00 80.44 107 ALA A O 1
ATOM 849 N N . LEU A 1 108 ? 12.694 -8.922 -7.590 1.00 78.38 108 LEU A N 1
ATOM 850 C CA . LEU A 1 108 ? 11.486 -8.525 -6.864 1.00 78.38 108 LEU A CA 1
ATOM 851 C C . LEU A 1 108 ? 10.211 -8.679 -7.705 1.00 78.38 108 LEU A C 1
ATOM 853 O O . LEU A 1 108 ? 9.160 -9.027 -7.177 1.00 78.38 108 LEU A O 1
ATOM 857 N N . MET A 1 109 ? 10.299 -8.407 -9.007 1.00 77.19 109 MET A N 1
ATOM 858 C CA . MET A 1 109 ? 9.179 -8.508 -9.944 1.00 77.19 109 MET A CA 1
ATOM 859 C C . MET A 1 109 ? 9.005 -9.912 -10.532 1.00 77.19 109 MET A C 1
ATOM 861 O O . MET A 1 109 ? 8.157 -10.090 -11.406 1.00 77.19 109 MET A O 1
ATOM 865 N N . CYS A 1 110 ? 9.789 -10.891 -10.065 1.00 68.75 110 CYS A N 1
ATOM 866 C CA . CYS A 1 110 ? 9.834 -12.249 -10.609 1.00 68.75 110 CYS A CA 1
ATOM 867 C C . CYS A 1 110 ? 9.983 -12.252 -12.141 1.00 68.75 110 CYS A C 1
ATOM 869 O O . CYS A 1 110 ? 9.319 -13.014 -12.840 1.00 68.75 110 CYS A O 1
ATOM 871 N N . VAL A 1 111 ? 10.807 -11.341 -12.663 1.00 76.50 111 VAL A N 1
ATOM 872 C CA . VAL A 1 111 ? 11.196 -11.324 -14.072 1.00 76.50 111 VAL A CA 1
ATOM 873 C C . VAL A 1 111 ? 12.390 -12.253 -14.207 1.00 76.50 111 VAL A C 1
ATOM 875 O O . VAL A 1 111 ? 13.468 -11.953 -13.690 1.00 76.50 111 VAL A O 1
ATOM 878 N N . ASP A 1 112 ? 12.195 -13.370 -14.901 1.00 66.44 112 ASP A N 1
ATOM 879 C CA . ASP A 1 112 ? 13.282 -14.279 -15.243 1.00 66.44 112 ASP A CA 1
ATOM 880 C C . ASP A 1 112 ? 14.225 -13.571 -16.227 1.00 66.44 112 ASP A C 1
ATOM 882 O O . ASP A 1 112 ? 13.919 -13.410 -17.409 1.00 66.44 112 ASP A O 1
ATOM 886 N N . LEU A 1 113 ? 15.383 -13.121 -15.736 1.00 58.75 113 LEU A N 1
ATOM 887 C CA . LEU A 1 113 ? 16.444 -12.549 -16.578 1.00 58.75 113 LEU A CA 1
ATOM 888 C C . LEU A 1 113 ? 17.130 -13.611 -17.458 1.00 58.75 113 LEU A C 1
ATOM 890 O O . LEU A 1 113 ? 17.892 -13.262 -18.357 1.00 58.75 113 LEU A O 1
ATOM 894 N N . ASP A 1 114 ? 16.829 -14.890 -17.220 1.00 55.12 114 ASP A N 1
ATOM 895 C CA . ASP A 1 114 ? 17.378 -16.041 -17.939 1.00 55.12 114 ASP A CA 1
ATOM 896 C C . ASP A 1 114 ? 16.686 -16.311 -19.291 1.00 55.12 114 ASP A C 1
ATOM 898 O O . ASP A 1 114 ? 17.071 -17.232 -20.009 1.00 55.12 114 ASP A O 1
ATOM 902 N N . LEU A 1 115 ? 15.704 -15.495 -19.698 1.00 50.78 115 LEU A N 1
ATOM 903 C CA . LEU A 1 115 ? 15.126 -15.535 -21.047 1.00 50.78 115 LEU A CA 1
ATOM 904 C C . LEU A 1 115 ? 16.030 -14.816 -22.061 1.00 50.78 115 LEU A C 1
ATOM 906 O O . LEU A 1 115 ? 15.681 -13.784 -22.629 1.00 50.78 115 LEU A O 1
ATOM 910 N N . ASN A 1 116 ? 17.202 -15.392 -22.307 1.00 49.47 116 ASN A N 1
ATOM 911 C CA . ASN A 1 116 ? 17.992 -15.134 -23.504 1.00 49.47 116 ASN A CA 1
ATOM 912 C C . ASN A 1 116 ? 18.208 -16.482 -24.210 1.00 49.47 116 ASN A C 1
ATOM 914 O O . ASN A 1 116 ? 18.892 -17.339 -23.658 1.00 49.47 116 ASN A O 1
ATOM 918 N N . SER A 1 117 ? 17.660 -16.626 -25.430 1.00 48.16 117 SER A N 1
ATOM 919 C CA . SER A 1 117 ? 17.501 -17.858 -26.248 1.00 48.16 117 SER A CA 1
ATOM 920 C C . SER A 1 117 ? 16.184 -18.579 -25.933 1.00 48.16 117 SER A C 1
ATOM 922 O O . SER A 1 117 ? 16.118 -19.330 -24.975 1.00 48.16 117 SER A O 1
ATOM 924 N N . GLU A 1 118 ? 15.050 -18.361 -26.603 1.00 45.53 118 GLU A N 1
ATOM 925 C CA . GLU A 1 118 ? 14.668 -18.570 -28.016 1.00 45.53 118 GLU A CA 1
ATOM 926 C C . GLU A 1 118 ? 13.293 -17.855 -28.167 1.00 45.53 118 GLU A C 1
ATOM 928 O O . GLU A 1 118 ? 12.504 -17.894 -27.232 1.00 45.53 118 GLU A O 1
ATOM 933 N N . ALA A 1 119 ? 12.886 -17.136 -29.212 1.00 39.41 119 ALA A N 1
ATOM 934 C CA . ALA A 1 119 ? 13.059 -17.301 -30.642 1.00 39.41 119 ALA A CA 1
ATOM 935 C C . ALA A 1 119 ? 12.892 -15.938 -31.343 1.00 39.41 119 ALA A C 1
ATOM 937 O O . ALA A 1 119 ? 12.196 -15.049 -30.852 1.00 39.41 119 ALA A O 1
ATOM 938 N N . GLY A 1 120 ? 13.523 -15.787 -32.508 1.00 47.41 120 GLY A N 1
ATOM 939 C CA . GLY A 1 120 ? 13.164 -14.727 -33.436 1.00 47.41 120 GLY A CA 1
ATOM 940 C C . GLY A 1 120 ? 11.751 -14.960 -33.960 1.00 47.41 120 GLY A C 1
ATOM 941 O O . GLY A 1 120 ? 11.489 -15.987 -34.579 1.00 47.41 120 GLY A O 1
ATOM 942 N N . GLU A 1 121 ? 10.871 -13.994 -33.745 1.00 42.91 121 GLU A N 1
ATOM 943 C CA . GLU A 1 121 ? 9.741 -13.759 -34.632 1.00 42.91 121 GLU A CA 1
ATOM 944 C C . GLU A 1 121 ? 10.012 -12.411 -35.301 1.00 42.91 121 GLU A C 1
ATOM 946 O O . GLU A 1 121 ? 10.021 -11.356 -34.666 1.00 42.91 121 GLU A O 1
ATOM 951 N N . GLU A 1 122 ? 10.379 -12.478 -36.580 1.00 41.88 122 GLU A N 1
ATOM 952 C CA . GLU A 1 122 ? 10.388 -11.330 -37.476 1.00 41.88 122 GLU A CA 1
ATOM 953 C C . GLU A 1 122 ? 8.953 -10.793 -37.549 1.00 41.88 122 GLU A C 1
ATOM 955 O O . GLU A 1 122 ? 8.090 -11.400 -38.182 1.00 41.88 122 GLU A O 1
ATOM 960 N N . ASP A 1 123 ? 8.695 -9.658 -36.900 1.00 44.59 123 ASP A N 1
ATOM 961 C CA . ASP A 1 123 ? 7.495 -8.861 -37.151 1.00 44.59 123 ASP A CA 1
ATOM 962 C C . ASP A 1 123 ? 7.589 -8.270 -38.574 1.00 44.59 123 ASP A C 1
ATOM 964 O O . ASP A 1 123 ? 8.091 -7.162 -38.793 1.00 44.59 123 ASP A O 1
ATOM 968 N N . ASP A 1 124 ? 7.121 -9.040 -39.560 1.00 49.00 124 ASP A N 1
ATOM 969 C CA . ASP A 1 124 ? 6.741 -8.561 -40.893 1.00 49.00 124 ASP A CA 1
ATOM 970 C C . ASP A 1 124 ? 5.508 -7.660 -40.745 1.00 49.00 124 ASP A C 1
ATOM 972 O O . ASP A 1 124 ? 4.368 -8.125 -40.679 1.00 49.00 124 ASP A O 1
ATOM 976 N N . TRP A 1 125 ? 5.731 -6.349 -40.654 1.00 55.94 125 TRP A N 1
ATOM 977 C CA . TRP A 1 125 ? 4.664 -5.367 -40.793 1.00 55.94 125 TRP A CA 1
ATOM 978 C C . TRP A 1 125 ? 4.562 -4.946 -42.269 1.00 55.94 125 TRP A C 1
ATOM 980 O O . TRP A 1 125 ? 5.501 -4.402 -42.856 1.00 55.94 125 TRP A O 1
ATOM 990 N N . LYS A 1 126 ? 3.394 -5.185 -42.866 1.00 40.00 126 LYS A N 1
ATOM 991 C CA . LYS A 1 126 ? 2.902 -4.472 -44.050 1.00 40.00 126 LYS A CA 1
ATOM 992 C C . LYS A 1 126 ? 1.716 -3.608 -43.666 1.00 40.00 126 LYS A C 1
ATOM 994 O O . LYS A 1 126 ? 0.893 -4.083 -42.853 1.00 40.00 126 LYS A O 1
#

Sequence (126 aa):
MKATASAVNQIYEDFVKVHGVLLAASGLPQPLHRKLFQKLRADAFDGGNYFQVEPVENGRQRRLVLTADFMGKESDVFLVDHAWTFRLSDAYKQLQEVPGLADRMAALMCVDLDLNSEAGEEDDWK

pLDDT: mean 84.38, std 15.65, range [39.41, 97.0]

InterPro domains:
  IPR027749 Tubulin--tyrosine ligase-like protein 12 [PTHR46088] (7-118)
  IPR057954 Tubulin--tyrosine ligase-like protein 12, SET-like domain [PF25556] (74-114)

Foldseek 3Di:
DDDDPVRLVVVLVVVCVVCVVVCVVVVQDPVASSVVVVCVVVVNQCVVVFWDWDADPNNPDIDIDGPDPDDDDSNYDGDDDPLDDDDPVCVVVCCVPPPCPVVSVCVVVVPPPVPDDDDDDPPPDD